Protein AF-A0A4U9U0W8-F1 (afdb_monomer)

Structure (mmCIF, N/CA/C/O backbone):
data_AF-A0A4U9U0W8-F1
#
_entry.id   AF-A0A4U9U0W8-F1
#
loop_
_atom_site.group_PDB
_atom_site.id
_atom_site.type_symbol
_atom_site.label_atom_id
_atom_site.label_alt_id
_atom_site.label_comp_id
_atom_site.label_asym_id
_atom_site.label_entity_id
_atom_site.label_seq_id
_atom_site.pdbx_PDB_ins_code
_atom_site.Cartn_x
_atom_site.Cartn_y
_atom_site.Cartn_z
_atom_site.occupancy
_atom_site.B_iso_or_equiv
_atom_site.auth_seq_id
_atom_site.auth_comp_id
_atom_site.auth_asym_id
_atom_site.auth_atom_id
_atom_site.pdbx_PDB_model_num
ATOM 1 N N . MET A 1 1 ? 10.994 2.357 10.400 1.00 42.94 1 MET A N 1
ATOM 2 C CA . MET A 1 1 ? 11.501 3.733 10.590 1.00 42.94 1 MET A CA 1
ATOM 3 C C . MET A 1 1 ? 11.660 4.340 9.203 1.00 42.94 1 MET A C 1
ATOM 5 O O . MET A 1 1 ? 12.284 3.694 8.374 1.00 42.94 1 MET A O 1
ATOM 9 N N . ILE A 1 2 ? 11.031 5.480 8.908 1.00 48.75 2 ILE A N 1
ATOM 10 C CA . ILE A 1 2 ? 11.143 6.152 7.598 1.00 48.75 2 ILE A CA 1
ATOM 11 C C . ILE A 1 2 ? 12.310 7.145 7.705 1.00 48.75 2 ILE A C 1
ATOM 13 O O . ILE A 1 2 ? 12.319 7.962 8.623 1.00 48.75 2 ILE A O 1
ATOM 17 N N . SER A 1 3 ? 13.324 7.034 6.840 1.00 53.81 3 SER A N 1
ATOM 18 C CA . SER A 1 3 ? 14.528 7.881 6.893 1.00 53.81 3 SER A CA 1
ATOM 19 C C . SER A 1 3 ? 14.343 9.160 6.080 1.00 53.81 3 SER A C 1
ATOM 21 O O . SER A 1 3 ? 13.835 9.121 4.963 1.00 53.81 3 SER A O 1
ATOM 23 N N . ARG A 1 4 ? 14.829 10.290 6.608 1.00 52.22 4 ARG A N 1
ATOM 24 C CA . ARG A 1 4 ? 14.898 11.572 5.885 1.00 52.22 4 ARG A CA 1
ATOM 25 C C . ARG A 1 4 ? 15.785 11.517 4.641 1.00 52.22 4 ARG A C 1
ATOM 27 O O . ARG A 1 4 ? 15.571 12.309 3.738 1.00 52.22 4 ARG A O 1
ATOM 34 N N . ALA A 1 5 ? 16.759 10.609 4.595 1.00 52.31 5 ALA A N 1
ATOM 35 C CA . ALA A 1 5 ? 17.663 10.481 3.452 1.00 52.31 5 ALA A CA 1
ATOM 36 C C . ALA A 1 5 ? 16.998 9.798 2.245 1.00 52.31 5 ALA A C 1
ATOM 38 O O . ALA A 1 5 ? 17.354 10.092 1.111 1.00 52.31 5 ALA A O 1
ATOM 39 N N . THR A 1 6 ? 16.026 8.910 2.481 1.00 51.72 6 THR A N 1
ATOM 40 C CA . THR A 1 6 ? 15.259 8.227 1.424 1.00 51.72 6 THR A CA 1
ATOM 41 C C . THR A 1 6 ? 13.869 8.820 1.204 1.00 51.72 6 THR A C 1
ATOM 43 O O . THR A 1 6 ? 13.324 8.676 0.118 1.00 51.72 6 THR A O 1
ATOM 46 N N . PHE A 1 7 ? 13.308 9.525 2.193 1.00 54.94 7 PHE A N 1
ATOM 47 C CA . PHE A 1 7 ? 11.981 10.148 2.122 1.00 54.94 7 PHE A CA 1
ATOM 48 C C . PHE A 1 7 ? 11.960 11.569 2.730 1.00 54.94 7 PHE A C 1
ATOM 50 O O . PHE A 1 7 ? 11.216 11.828 3.682 1.00 54.94 7 PHE A O 1
ATOM 57 N N . PRO A 1 8 ? 12.767 12.518 2.222 1.00 52.88 8 PRO A N 1
ATOM 58 C CA . PRO A 1 8 ? 12.856 13.877 2.770 1.00 52.88 8 PRO A CA 1
ATOM 59 C C . PRO A 1 8 ? 11.517 14.633 2.715 1.00 52.88 8 PRO A C 1
ATOM 61 O O . PRO A 1 8 ? 11.192 15.373 3.642 1.00 52.88 8 PRO A O 1
ATOM 64 N N . CYS A 1 9 ? 10.687 14.381 1.697 1.00 50.72 9 CYS A N 1
ATOM 65 C CA . CYS A 1 9 ? 9.406 15.068 1.491 1.00 50.72 9 CYS A CA 1
ATOM 66 C C . CYS A 1 9 ? 8.274 14.628 2.429 1.00 50.72 9 CYS A C 1
ATOM 68 O O . CYS A 1 9 ? 7.346 15.400 2.640 1.00 50.72 9 CYS A O 1
ATOM 70 N N . TYR A 1 10 ? 8.381 13.481 3.118 1.00 54.25 10 TYR A N 1
ATOM 71 C CA . TYR A 1 10 ? 7.486 13.192 4.257 1.00 54.25 10 TYR A CA 1
ATOM 72 C C . TYR A 1 10 ? 7.560 14.292 5.334 1.00 54.25 10 TYR A C 1
ATOM 74 O O . TYR A 1 10 ? 6.643 14.438 6.142 1.00 54.25 10 TYR A O 1
ATOM 82 N N . PHE A 1 11 ? 8.653 15.064 5.341 1.00 56.44 11 PHE A N 1
ATOM 83 C CA . PHE A 1 11 ? 8.926 16.138 6.285 1.00 56.44 11 PHE A CA 1
ATOM 84 C C . PHE A 1 11 ? 8.856 17.545 5.664 1.00 56.44 11 PHE A C 1
ATOM 86 O O . PHE A 1 11 ? 9.014 18.513 6.407 1.00 56.44 11 PHE A O 1
ATOM 93 N N . ILE A 1 12 ? 8.620 17.689 4.351 1.00 49.62 12 ILE A N 1
ATOM 94 C CA . ILE A 1 12 ? 8.653 18.980 3.639 1.00 49.62 12 ILE A CA 1
ATOM 95 C C . ILE A 1 12 ? 7.310 19.205 2.930 1.00 49.62 12 ILE A C 1
ATOM 97 O O . ILE A 1 12 ? 6.870 18.384 2.137 1.00 49.62 12 ILE A O 1
ATOM 101 N N . LYS A 1 13 ? 6.643 20.325 3.235 1.00 51.44 13 LYS A N 1
ATOM 102 C CA . LYS A 1 13 ? 5.285 20.662 2.766 1.00 51.44 13 LYS A CA 1
ATOM 103 C C . LYS A 1 13 ? 5.246 21.441 1.436 1.00 51.44 13 LYS A C 1
ATOM 105 O O . LYS A 1 13 ? 4.234 22.073 1.170 1.00 51.44 13 LYS A O 1
ATOM 110 N N . GLU A 1 14 ? 6.297 21.432 0.618 1.00 51.19 14 GLU A N 1
ATOM 111 C CA . GLU A 1 14 ? 6.315 22.160 -0.664 1.00 51.19 14 GLU A CA 1
ATOM 112 C C . GLU A 1 14 ? 5.977 21.218 -1.830 1.00 51.19 14 GLU A C 1
ATOM 114 O O . GLU A 1 14 ? 6.763 20.352 -2.211 1.00 51.19 14 GLU A O 1
ATOM 119 N N . GLN A 1 15 ? 4.743 21.368 -2.325 1.00 57.47 15 GLN A N 1
ATOM 120 C CA . GLN A 1 15 ? 4.055 20.494 -3.278 1.00 57.47 15 GLN A CA 1
ATOM 121 C C . GLN A 1 15 ? 4.441 20.783 -4.736 1.00 57.47 15 GLN A C 1
ATOM 123 O O . GLN A 1 15 ? 4.302 21.913 -5.202 1.00 57.47 15 GLN A O 1
ATOM 128 N N . GLY A 1 16 ? 4.811 19.744 -5.491 1.00 54.62 16 GLY A N 1
ATOM 129 C CA . GLY A 1 16 ? 4.778 19.787 -6.958 1.00 54.62 16 GLY A CA 1
ATOM 130 C C . GLY A 1 16 ? 5.925 19.044 -7.631 1.00 54.62 16 GLY A C 1
ATOM 131 O O . GLY A 1 16 ? 5.775 17.893 -8.015 1.00 54.62 16 GLY A O 1
ATOM 132 N N . VAL A 1 17 ? 7.074 19.706 -7.790 1.00 50.62 17 VAL A N 1
ATOM 133 C CA . VAL A 1 17 ? 8.203 19.193 -8.598 1.00 50.62 17 VAL A CA 1
ATOM 134 C C . VAL A 1 17 ? 9.070 18.189 -7.830 1.00 50.62 17 VAL A C 1
ATOM 136 O O . VAL A 1 17 ? 9.652 17.281 -8.418 1.00 50.62 17 VAL A O 1
ATOM 139 N N . ALA A 1 18 ? 9.138 18.324 -6.504 1.00 53.94 18 ALA A N 1
ATOM 140 C CA . ALA A 1 18 ? 9.866 17.385 -5.660 1.00 53.94 18 ALA A CA 1
ATOM 141 C C . ALA A 1 18 ? 9.227 15.986 -5.702 1.00 53.94 18 ALA A C 1
ATOM 143 O O . ALA A 1 18 ? 9.939 14.993 -5.820 1.00 53.94 18 ALA A O 1
ATOM 144 N N . ASP A 1 19 ? 7.894 15.908 -5.678 1.00 56.75 19 ASP A N 1
ATOM 145 C CA . ASP A 1 19 ? 7.166 14.641 -5.571 1.00 56.75 19 ASP A CA 1
ATOM 146 C C . ASP A 1 19 ? 7.432 13.703 -6.767 1.00 56.75 19 ASP A C 1
ATOM 148 O O . ASP A 1 19 ? 7.628 12.504 -6.564 1.00 56.75 19 ASP A O 1
ATOM 152 N N . ASP A 1 20 ? 7.524 14.234 -7.993 1.00 59.22 20 ASP A N 1
ATOM 153 C CA . ASP A 1 20 ? 7.794 13.455 -9.216 1.00 59.22 20 ASP A CA 1
ATOM 154 C C . ASP A 1 20 ? 9.139 12.727 -9.154 1.00 59.22 20 ASP A C 1
ATOM 156 O O . ASP A 1 20 ? 9.203 11.507 -9.323 1.00 59.22 20 ASP A O 1
ATOM 160 N N . CYS A 1 21 ? 10.201 13.468 -8.838 1.00 62.59 21 CYS A N 1
ATOM 161 C CA . CYS A 1 21 ? 11.568 12.956 -8.818 1.00 62.59 21 CYS A CA 1
ATOM 162 C C . CYS A 1 21 ? 11.754 11.844 -7.767 1.00 62.59 21 CYS A C 1
ATOM 164 O O . CYS A 1 21 ? 12.464 10.866 -8.003 1.00 62.59 21 CYS A O 1
ATOM 166 N N . TYR A 1 22 ? 11.072 11.933 -6.619 1.00 72.88 22 TYR A N 1
ATOM 167 C CA . TYR A 1 22 ? 11.210 10.925 -5.562 1.00 72.88 22 TYR A CA 1
ATOM 168 C C . TYR A 1 22 ? 10.417 9.645 -5.824 1.00 72.88 22 TYR A C 1
ATOM 170 O O . TYR A 1 22 ? 10.923 8.570 -5.499 1.00 72.88 22 TYR A O 1
ATOM 178 N N . THR A 1 23 ? 9.218 9.726 -6.421 1.00 82.12 23 THR A N 1
ATOM 179 C CA . THR A 1 23 ? 8.474 8.509 -6.808 1.00 82.12 23 THR A CA 1
ATOM 180 C C . THR A 1 23 ? 9.307 7.646 -7.751 1.00 82.12 23 THR A C 1
ATOM 182 O O . THR A 1 23 ? 9.429 6.440 -7.549 1.00 82.12 23 THR A O 1
ATOM 185 N N . GLU A 1 24 ? 9.962 8.280 -8.722 1.00 88.12 24 GLU A N 1
ATOM 186 C CA . GLU A 1 24 ? 10.858 7.629 -9.664 1.00 88.12 24 GLU A CA 1
ATOM 187 C C . GLU A 1 24 ? 12.038 6.956 -8.957 1.00 88.12 24 GLU A C 1
ATOM 189 O O . GLU A 1 24 ? 12.293 5.776 -9.195 1.00 88.12 24 GLU A O 1
ATOM 194 N N . ILE A 1 25 ? 12.745 7.674 -8.077 1.00 88.94 25 ILE A N 1
ATOM 195 C CA . ILE A 1 25 ? 13.900 7.126 -7.351 1.00 88.94 25 ILE A CA 1
ATOM 196 C C . ILE A 1 25 ? 13.487 5.917 -6.504 1.00 88.94 25 ILE A C 1
ATOM 198 O O . ILE A 1 25 ? 14.133 4.872 -6.579 1.00 88.94 25 ILE A O 1
ATOM 202 N N . ASP A 1 26 ? 12.408 6.032 -5.730 1.00 88.81 26 ASP A N 1
ATOM 203 C CA . ASP A 1 26 ? 11.901 4.953 -4.878 1.00 88.81 26 ASP A CA 1
ATOM 204 C C . ASP A 1 26 ? 11.541 3.701 -5.698 1.00 88.81 26 ASP A C 1
ATOM 206 O O . ASP A 1 26 ? 11.987 2.590 -5.395 1.00 88.81 26 ASP A O 1
ATOM 210 N N . LEU A 1 27 ? 10.809 3.882 -6.799 1.00 93.06 27 LEU A N 1
ATOM 211 C CA . LEU A 1 27 ? 10.373 2.789 -7.667 1.00 93.06 27 LEU A CA 1
ATOM 212 C C . LEU A 1 27 ? 11.535 2.152 -8.435 1.00 93.06 27 LEU A C 1
ATOM 214 O O . LEU A 1 27 ? 11.568 0.928 -8.580 1.00 93.06 27 LEU A O 1
ATOM 218 N N . LYS A 1 28 ? 12.517 2.948 -8.874 1.00 92.56 28 LYS A N 1
ATOM 219 C CA . LYS A 1 28 ? 13.752 2.446 -9.490 1.00 92.56 28 LYS A CA 1
ATOM 220 C C . LYS A 1 28 ? 14.578 1.644 -8.495 1.00 92.56 28 LYS A C 1
ATOM 222 O O . LYS A 1 28 ? 14.992 0.538 -8.829 1.00 92.56 28 LYS A O 1
ATOM 227 N N . ILE A 1 29 ? 14.761 2.135 -7.266 1.00 93.00 29 ILE A N 1
ATOM 228 C CA . ILE A 1 29 ? 15.479 1.392 -6.221 1.00 93.00 29 ILE A CA 1
ATOM 229 C C . ILE A 1 29 ? 14.781 0.057 -5.950 1.00 93.00 29 ILE A C 1
ATOM 231 O O . ILE A 1 29 ? 15.429 -0.994 -5.924 1.00 93.00 29 ILE A O 1
ATOM 235 N N . PHE A 1 30 ? 13.456 0.084 -5.797 1.00 94.31 30 PHE A N 1
ATOM 236 C CA . PHE A 1 30 ? 12.667 -1.122 -5.591 1.00 94.31 30 PHE A CA 1
ATOM 237 C C . PHE A 1 30 ? 12.838 -2.118 -6.743 1.00 94.31 30 PHE A C 1
ATOM 239 O O . PHE A 1 30 ? 13.201 -3.268 -6.501 1.00 94.31 30 PHE A O 1
ATOM 246 N N . ARG A 1 31 ? 12.635 -1.681 -7.991 1.00 94.81 31 ARG A N 1
ATOM 247 C CA . ARG A 1 31 ? 12.704 -2.556 -9.167 1.00 94.81 31 ARG A CA 1
ATOM 248 C C . ARG A 1 31 ? 14.113 -3.071 -9.455 1.00 94.81 31 ARG A C 1
ATOM 250 O O . ARG A 1 31 ? 14.256 -4.203 -9.907 1.00 94.81 31 ARG A O 1
ATOM 257 N N . GLN A 1 32 ? 15.145 -2.267 -9.208 1.00 94.12 32 GLN A N 1
ATOM 258 C CA . GLN A 1 32 ? 16.515 -2.629 -9.565 1.00 94.12 32 GLN A CA 1
ATOM 259 C C . GLN A 1 32 ? 17.223 -3.467 -8.505 1.00 94.12 32 GLN A C 1
ATOM 261 O O . GLN A 1 32 ? 18.013 -4.338 -8.861 1.00 94.12 32 GLN A O 1
ATOM 266 N N . TYR A 1 33 ? 16.937 -3.228 -7.223 1.00 93.69 33 TYR A N 1
ATOM 267 C CA . TYR A 1 33 ? 17.705 -3.832 -6.133 1.00 93.69 33 TYR A CA 1
ATOM 268 C C . TYR A 1 33 ? 16.863 -4.720 -5.220 1.00 93.69 33 TYR A C 1
ATOM 270 O O . TYR A 1 33 ? 17.295 -5.819 -4.883 1.00 93.69 33 TYR A O 1
ATOM 278 N N . LEU A 1 34 ? 15.661 -4.285 -4.825 1.00 94.38 34 LEU A N 1
ATOM 279 C CA . LEU A 1 34 ? 14.850 -5.039 -3.861 1.00 94.38 34 LEU A CA 1
ATOM 280 C C . LEU A 1 34 ? 14.120 -6.210 -4.517 1.00 94.38 34 LEU A C 1
ATOM 282 O O . LEU A 1 34 ? 14.172 -7.330 -4.015 1.00 94.38 34 LEU A O 1
ATOM 286 N N . ALA A 1 35 ? 13.454 -5.964 -5.642 1.00 95.88 35 ALA A N 1
ATOM 287 C CA . ALA A 1 35 ? 12.643 -6.975 -6.297 1.00 95.88 35 ALA A CA 1
ATOM 288 C C . ALA A 1 35 ? 13.456 -8.179 -6.799 1.00 95.88 35 ALA A C 1
ATOM 290 O O . ALA A 1 35 ? 13.051 -9.300 -6.494 1.00 95.88 35 ALA A O 1
ATOM 291 N N . PRO A 1 36 ? 14.624 -8.014 -7.454 1.00 95.00 36 PRO A N 1
ATOM 292 C CA . PRO A 1 36 ? 15.423 -9.159 -7.886 1.00 95.00 36 PRO A CA 1
ATOM 293 C C . PRO A 1 36 ? 15.982 -9.959 -6.708 1.00 95.00 36 PRO A C 1
ATOM 295 O O . PRO A 1 36 ? 15.969 -11.186 -6.740 1.00 95.00 36 PRO A O 1
ATOM 298 N N . ALA A 1 37 ? 16.420 -9.276 -5.644 1.00 96.19 37 ALA A N 1
ATOM 299 C CA . ALA A 1 37 ? 16.957 -9.927 -4.449 1.00 96.19 37 ALA A CA 1
ATOM 300 C C . ALA A 1 37 ? 15.906 -10.768 -3.705 1.00 96.19 37 ALA A C 1
ATOM 302 O O . ALA A 1 37 ? 16.254 -11.751 -3.054 1.00 96.19 37 ALA A O 1
ATOM 303 N N . LEU A 1 38 ? 14.630 -10.387 -3.804 1.00 96.50 38 LEU A N 1
ATOM 304 C CA . LEU A 1 38 ? 13.506 -11.057 -3.146 1.00 96.50 38 LEU A CA 1
ATOM 305 C C . LEU A 1 38 ? 12.673 -11.932 -4.098 1.00 96.50 38 LEU A C 1
ATOM 307 O O . LEU A 1 38 ? 11.685 -12.521 -3.664 1.00 96.50 38 LEU A O 1
ATOM 311 N N . GLY A 1 39 ? 13.035 -12.009 -5.383 1.00 96.06 39 GLY A N 1
ATOM 312 C CA . GLY A 1 39 ? 12.262 -12.732 -6.397 1.00 96.06 39 GLY A CA 1
ATOM 313 C C . GLY A 1 39 ? 10.850 -12.171 -6.620 1.00 96.06 39 GLY A C 1
ATOM 314 O O . GLY A 1 39 ? 9.935 -12.920 -6.955 1.00 96.06 39 GLY A O 1
ATOM 315 N N . ILE A 1 40 ? 10.647 -10.868 -6.404 1.00 96.94 40 ILE A N 1
ATOM 316 C CA . ILE A 1 40 ? 9.339 -10.220 -6.554 1.00 96.94 40 ILE A CA 1
ATOM 317 C C . ILE A 1 40 ? 9.047 -10.001 -8.038 1.00 96.94 40 ILE A C 1
ATOM 319 O O . ILE A 1 40 ? 9.785 -9.299 -8.725 1.00 96.94 40 ILE A O 1
ATOM 323 N N . THR A 1 41 ? 7.928 -10.551 -8.500 1.00 97.12 41 THR A N 1
ATOM 324 C CA . THR A 1 41 ? 7.442 -10.412 -9.883 1.00 97.12 41 THR A CA 1
ATOM 325 C C . THR A 1 41 ? 6.156 -9.600 -9.987 1.00 97.12 41 THR A C 1
ATOM 327 O O . THR A 1 41 ? 5.860 -9.064 -11.046 1.00 97.12 41 THR A O 1
ATOM 330 N N . HIS A 1 42 ? 5.406 -9.483 -8.890 1.00 97.19 42 HIS A N 1
ATOM 331 C CA . HIS A 1 42 ? 4.126 -8.784 -8.839 1.00 97.19 42 HIS A CA 1
ATOM 332 C C . HIS A 1 42 ? 4.091 -7.831 -7.653 1.00 97.19 42 HIS A C 1
ATOM 334 O O . HIS A 1 42 ? 4.601 -8.139 -6.570 1.00 97.19 42 HIS A O 1
ATOM 340 N N . ARG A 1 43 ? 3.418 -6.698 -7.828 1.00 96.56 43 ARG A N 1
ATOM 341 C CA . ARG A 1 43 ? 3.085 -5.784 -6.738 1.00 96.56 43 ARG A CA 1
ATOM 342 C C . ARG A 1 43 ? 1.586 -5.536 -6.740 1.00 96.56 43 ARG A C 1
ATOM 344 O O . ARG A 1 43 ? 1.011 -5.207 -7.767 1.00 96.56 43 ARG A O 1
ATOM 351 N N . PHE A 1 44 ? 0.962 -5.681 -5.576 1.00 95.38 44 PHE A N 1
ATOM 352 C CA . PHE A 1 44 ? -0.468 -5.448 -5.400 1.00 95.38 44 PHE A CA 1
ATOM 353 C C . PHE A 1 44 ? -0.689 -4.106 -4.710 1.00 95.38 44 PHE A C 1
ATOM 355 O O . PHE A 1 44 ? -0.057 -3.818 -3.689 1.00 95.38 44 PHE A O 1
ATOM 362 N N . VAL A 1 45 ? -1.593 -3.294 -5.248 1.00 93.69 45 VAL A N 1
ATOM 363 C CA . VAL A 1 45 ? -2.006 -2.018 -4.651 1.00 93.69 45 VAL A CA 1
ATOM 364 C C . VAL A 1 45 ? -3.521 -1.904 -4.654 1.00 93.69 45 VAL A C 1
ATOM 366 O O . VAL A 1 45 ? -4.187 -2.417 -5.545 1.00 93.69 45 VAL A O 1
ATOM 369 N N . GLY A 1 46 ? -4.081 -1.231 -3.652 1.00 91.12 46 GLY A N 1
ATOM 370 C CA . GLY A 1 46 ? -5.483 -0.827 -3.692 1.00 91.12 46 GLY A CA 1
ATOM 371 C C . GLY A 1 46 ? -5.652 0.447 -4.518 1.00 91.12 46 GLY A C 1
ATOM 372 O O . GLY A 1 46 ? -4.749 1.293 -4.528 1.00 91.12 46 GLY A O 1
ATOM 373 N N . ASN A 1 47 ? -6.814 0.624 -5.146 1.00 89.19 47 ASN A N 1
ATOM 374 C CA . ASN A 1 47 ? -7.168 1.925 -5.707 1.00 89.19 47 ASN A CA 1
ATOM 375 C C . ASN A 1 47 ? -7.276 2.988 -4.590 1.00 89.19 47 ASN A C 1
ATOM 377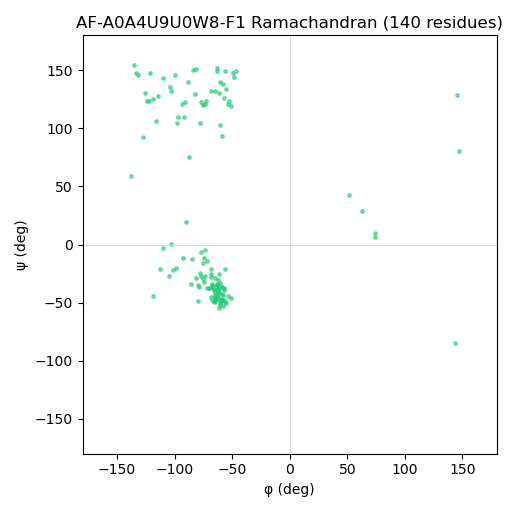 O O . ASN A 1 47 ? -7.593 2.709 -3.425 1.00 89.19 47 ASN A O 1
ATOM 381 N N . GLU A 1 48 ? -6.960 4.236 -4.928 1.00 87.19 48 GLU A N 1
ATOM 382 C CA . GLU A 1 48 ? -6.903 5.329 -3.956 1.00 87.19 48 GLU A CA 1
ATOM 383 C C . GLU A 1 48 ? -7.756 6.516 -4.413 1.00 87.19 48 GLU A C 1
ATOM 385 O O . GLU A 1 48 ? -7.274 7.377 -5.149 1.00 87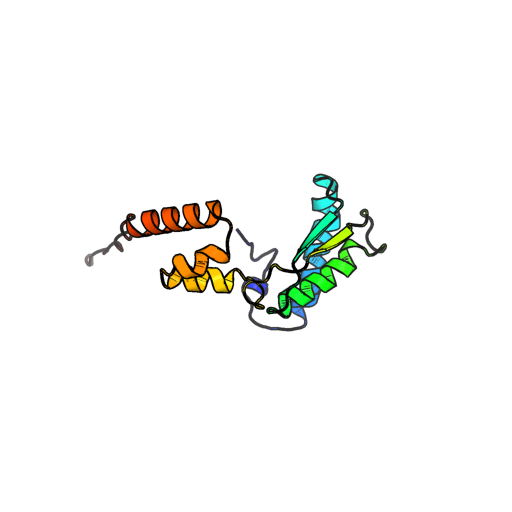.19 48 GLU A O 1
ATOM 390 N N . PRO A 1 49 ? -9.033 6.566 -3.992 1.00 84.25 49 PRO A N 1
ATOM 391 C CA . PRO A 1 49 ? -9.953 7.619 -4.405 1.00 84.25 49 PRO A CA 1
ATOM 392 C C . PRO A 1 49 ? -9.860 8.894 -3.551 1.00 84.25 49 PRO A C 1
ATOM 394 O O . PRO A 1 49 ? -10.431 9.913 -3.929 1.00 84.25 49 PRO A O 1
ATOM 397 N N . PHE A 1 50 ? -9.181 8.868 -2.398 1.00 83.31 50 PHE A N 1
ATOM 398 C CA . PHE A 1 50 ? -9.217 9.972 -1.431 1.00 83.31 50 PHE A CA 1
ATOM 399 C C . PHE A 1 50 ? -7.946 10.823 -1.420 1.00 83.31 50 PHE A C 1
ATOM 401 O O . PHE A 1 50 ? -7.992 11.994 -1.046 1.00 83.31 50 PHE A O 1
ATOM 408 N N . CYS A 1 51 ? -6.802 10.244 -1.788 1.00 83.06 51 CYS A N 1
ATOM 409 C CA . CYS A 1 51 ? -5.501 10.902 -1.705 1.00 83.06 51 CYS A CA 1
ATOM 410 C C . CYS A 1 51 ? -4.875 11.082 -3.092 1.00 83.06 51 CYS A C 1
ATOM 412 O O . CYS A 1 51 ? -4.340 10.134 -3.664 1.00 83.06 51 CYS A O 1
ATOM 414 N N . ALA A 1 52 ? -4.867 12.317 -3.605 1.00 83.38 52 ALA A N 1
ATOM 415 C CA . ALA A 1 52 ? -4.294 12.633 -4.916 1.00 83.38 52 ALA A CA 1
ATOM 416 C C . ALA A 1 52 ? -2.801 12.267 -5.031 1.00 83.38 52 ALA A C 1
ATOM 418 O O . ALA A 1 52 ? -2.370 11.780 -6.075 1.00 83.38 52 ALA A O 1
ATOM 419 N N . VAL A 1 53 ? -2.031 12.445 -3.950 1.00 83.62 53 VAL A N 1
ATOM 420 C CA . VAL A 1 53 ? -0.598 12.101 -3.894 1.00 83.62 53 VAL A CA 1
ATOM 421 C C . VAL A 1 53 ? -0.397 10.594 -4.038 1.00 83.62 53 VAL A C 1
ATOM 423 O O . VAL A 1 53 ? 0.395 10.139 -4.856 1.00 83.62 53 VAL A O 1
ATOM 426 N N . THR A 1 54 ? -1.157 9.797 -3.291 1.00 84.38 54 THR A N 1
ATOM 427 C CA . THR A 1 54 ? -1.064 8.334 -3.359 1.00 84.38 54 THR A CA 1
ATOM 428 C C . THR A 1 54 ? -1.622 7.796 -4.681 1.00 84.38 54 THR A C 1
ATOM 430 O O . THR A 1 54 ? -1.025 6.902 -5.271 1.00 84.38 54 THR A O 1
ATOM 433 N N . ALA A 1 55 ? -2.700 8.382 -5.209 1.00 87.88 55 ALA A N 1
ATOM 434 C CA . ALA A 1 55 ? -3.215 8.044 -6.535 1.00 87.88 55 ALA A CA 1
ATOM 435 C C . ALA A 1 55 ? -2.185 8.332 -7.638 1.00 87.88 55 ALA A C 1
ATOM 437 O O . ALA A 1 55 ? -2.062 7.568 -8.594 1.00 87.88 55 ALA A O 1
ATOM 438 N N . LYS A 1 56 ? -1.427 9.426 -7.505 1.00 88.06 56 LYS A N 1
ATOM 439 C CA . LYS A 1 56 ? -0.308 9.730 -8.395 1.00 88.06 56 LYS A CA 1
ATOM 440 C C . LYS A 1 56 ? 0.801 8.691 -8.270 1.00 88.06 56 LYS A C 1
ATOM 442 O O . LYS A 1 56 ? 1.194 8.131 -9.285 1.00 88.06 56 LYS A O 1
ATOM 447 N N . TYR A 1 57 ? 1.211 8.362 -7.049 1.00 89.38 57 TYR A N 1
ATOM 448 C CA . TYR A 1 57 ? 2.214 7.329 -6.806 1.00 89.38 57 TYR A CA 1
ATOM 449 C C . TYR A 1 57 ? 1.813 5.968 -7.411 1.00 89.38 57 TYR A C 1
ATOM 451 O O . TYR A 1 57 ? 2.657 5.303 -7.999 1.00 89.38 57 TYR A O 1
ATOM 459 N N . ASN A 1 58 ? 0.530 5.574 -7.379 1.00 91.94 58 ASN A N 1
ATOM 460 C CA . ASN A 1 58 ? 0.047 4.371 -8.079 1.00 91.94 58 ASN A CA 1
ATOM 461 C C . ASN A 1 58 ? 0.233 4.456 -9.609 1.00 91.94 58 ASN A C 1
ATOM 463 O O . ASN A 1 58 ? 0.579 3.459 -10.243 1.00 91.94 58 ASN A O 1
ATOM 467 N N . ARG A 1 59 ? 0.020 5.632 -10.216 1.00 92.50 59 ARG A N 1
ATOM 468 C CA . ARG A 1 59 ? 0.260 5.839 -11.657 1.00 92.50 59 ARG A CA 1
ATOM 469 C C . ARG A 1 59 ? 1.746 5.772 -11.994 1.00 92.50 59 ARG A C 1
ATOM 471 O O . ARG A 1 59 ? 2.113 5.085 -12.943 1.00 92.50 59 ARG A O 1
ATOM 478 N N . ASP A 1 60 ? 2.585 6.429 -11.198 1.00 92.62 60 ASP A N 1
ATOM 479 C CA . ASP A 1 60 ? 4.039 6.399 -11.377 1.00 92.62 60 ASP A CA 1
ATOM 480 C C . ASP A 1 60 ? 4.574 4.973 -11.189 1.00 92.62 60 ASP A C 1
ATOM 482 O O . ASP A 1 60 ? 5.426 4.522 -11.951 1.00 92.62 60 ASP A O 1
ATOM 486 N N . MET A 1 61 ? 4.017 4.226 -10.228 1.00 93.94 61 MET A N 1
ATOM 487 C CA . MET A 1 61 ? 4.326 2.817 -9.993 1.00 93.94 61 MET A CA 1
ATOM 488 C C . MET A 1 61 ? 4.044 1.972 -11.226 1.00 93.94 61 MET A C 1
ATOM 490 O O . MET A 1 61 ? 4.916 1.213 -11.634 1.00 93.94 61 MET A O 1
ATOM 494 N N . ARG A 1 62 ? 2.877 2.139 -11.855 1.00 94.81 62 ARG A N 1
ATOM 495 C CA . ARG A 1 62 ? 2.549 1.419 -13.089 1.00 94.81 62 ARG A CA 1
ATOM 496 C C . ARG A 1 62 ? 3.608 1.653 -14.158 1.00 94.81 62 ARG A C 1
ATOM 498 O O . ARG A 1 62 ? 4.173 0.710 -1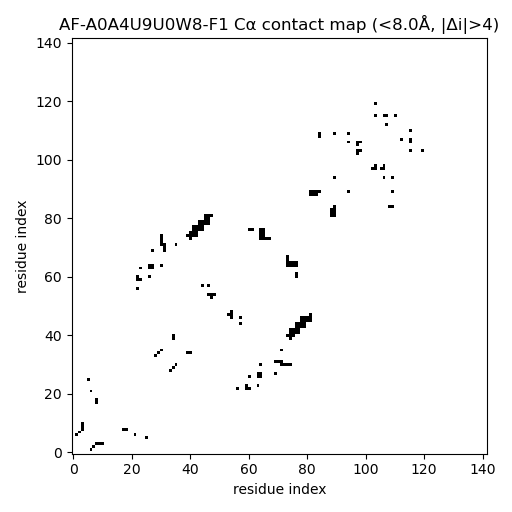4.696 1.00 94.81 62 ARG A O 1
ATOM 505 N N . TYR A 1 63 ? 3.938 2.919 -14.399 1.00 94.69 63 TYR A N 1
ATOM 506 C CA . TYR A 1 63 ? 4.930 3.284 -15.402 1.00 94.69 63 TYR A CA 1
ATOM 507 C C . TYR A 1 63 ? 6.322 2.713 -15.087 1.00 94.69 63 TYR A C 1
ATOM 509 O O . TYR A 1 63 ? 6.906 2.013 -15.914 1.00 94.69 63 TYR A O 1
ATOM 517 N N . TRP A 1 64 ? 6.865 2.978 -13.896 1.00 95.06 64 TRP A N 1
ATOM 518 C CA . TRP A 1 64 ? 8.247 2.616 -13.568 1.00 95.06 64 TRP A CA 1
ATOM 519 C C . TRP A 1 64 ? 8.455 1.123 -13.324 1.00 95.06 64 TRP A C 1
ATOM 521 O O . TRP A 1 64 ? 9.560 0.625 -13.553 1.00 95.06 64 TRP A O 1
ATOM 531 N N . LEU A 1 65 ? 7.429 0.395 -12.882 1.00 95.69 65 LEU A N 1
ATOM 532 C CA . LEU A 1 65 ? 7.536 -1.045 -12.666 1.00 95.69 65 LEU A CA 1
ATOM 533 C C . LEU A 1 65 ? 7.424 -1.848 -13.965 1.00 95.69 65 LEU A C 1
ATOM 535 O O . LEU A 1 65 ? 8.145 -2.832 -14.118 1.00 95.69 65 LEU A O 1
ATOM 539 N N . GLU A 1 66 ? 6.614 -1.393 -14.920 1.00 95.19 66 GLU A N 1
ATOM 540 C CA . GLU A 1 66 ? 6.332 -2.142 -16.152 1.00 95.19 66 GLU A CA 1
ATOM 541 C C . GLU A 1 66 ? 7.178 -1.673 -17.349 1.00 95.19 66 GLU A C 1
ATOM 543 O O . GLU A 1 66 ? 7.360 -2.420 -18.309 1.00 95.19 66 GLU A O 1
ATOM 548 N N . THR A 1 67 ? 7.743 -0.457 -17.311 1.00 93.81 67 THR A N 1
ATOM 549 C CA . THR A 1 67 ? 8.501 0.101 -18.447 1.00 93.81 67 THR A CA 1
ATOM 550 C C . THR A 1 67 ? 9.685 -0.784 -18.868 1.00 93.81 67 THR A C 1
ATOM 552 O O . THR A 1 67 ? 10.459 -1.226 -18.018 1.00 93.81 67 THR A O 1
ATOM 555 N N . PRO A 1 68 ? 9.942 -0.992 -20.168 1.00 92.69 68 PRO A N 1
ATOM 556 C CA . PRO A 1 68 ? 11.120 -1.731 -20.627 1.00 92.69 68 PRO A CA 1
ATOM 557 C C . PRO A 1 68 ? 12.434 -0.940 -20.477 1.00 92.69 68 PRO A C 1
ATOM 559 O O . PRO A 1 68 ? 13.502 -1.472 -20.757 1.00 92.69 68 PRO A O 1
ATOM 562 N N . ALA A 1 69 ? 12.381 0.329 -20.052 1.00 89.81 69 ALA A N 1
ATOM 563 C CA . ALA A 1 69 ? 13.546 1.216 -20.000 1.00 89.81 69 ALA A CA 1
ATOM 564 C C . ALA A 1 69 ? 14.561 0.891 -18.886 1.00 89.81 69 ALA A C 1
ATOM 566 O O . ALA A 1 69 ? 15.669 1.427 -18.900 1.00 89.81 69 ALA A O 1
ATOM 567 N N . LEU A 1 70 ? 14.197 0.060 -17.903 1.00 89.81 70 LEU A N 1
ATOM 568 C CA . LEU A 1 70 ? 15.093 -0.331 -16.812 1.00 89.81 70 LEU A CA 1
ATOM 569 C C . LEU A 1 70 ? 15.713 -1.710 -17.076 1.00 89.81 70 LEU A C 1
ATOM 571 O O . LEU A 1 70 ? 15.035 -2.582 -17.614 1.00 89.81 70 LEU A O 1
ATOM 575 N N . PRO A 1 71 ? 16.974 -1.936 -16.659 1.00 88.88 71 PRO A N 1
ATOM 576 C CA . PRO A 1 71 ? 17.693 -3.183 -16.936 1.00 88.88 71 PRO A CA 1
ATOM 577 C C . PRO A 1 71 ? 17.122 -4.398 -16.193 1.00 88.88 71 PRO A C 1
ATOM 579 O O . PRO A 1 71 ? 17.364 -5.535 -16.589 1.00 88.88 71 PRO A O 1
ATOM 582 N N . SER A 1 72 ? 16.386 -4.173 -15.104 1.00 93.00 72 SER A N 1
ATOM 583 C CA . SER A 1 72 ? 15.774 -5.241 -14.314 1.00 93.00 72 SER A CA 1
ATOM 584 C C . SER A 1 72 ? 14.430 -5.671 -14.909 1.00 93.00 72 SER A C 1
ATOM 586 O O . SER A 1 72 ? 13.729 -4.827 -15.487 1.00 93.00 72 SER A O 1
ATOM 588 N N . PRO A 1 73 ? 14.032 -6.949 -14.742 1.00 94.00 73 PRO A N 1
ATOM 589 C CA . PRO A 1 73 ? 12.755 -7.447 -15.243 1.00 94.00 73 PRO A CA 1
ATOM 590 C C . PRO A 1 73 ? 11.570 -6.549 -14.847 1.00 94.00 73 PRO A C 1
ATOM 592 O O . PRO A 1 73 ? 11.614 -5.902 -13.791 1.00 94.00 73 PRO A O 1
ATOM 595 N N . PRO A 1 74 ? 10.535 -6.451 -15.698 1.00 96.06 74 PRO A N 1
ATOM 596 C CA . PRO A 1 74 ? 9.310 -5.750 -15.341 1.00 96.06 74 PRO A CA 1
ATOM 597 C C . PRO A 1 74 ? 8.623 -6.438 -14.156 1.00 96.06 74 PRO A C 1
ATOM 599 O O . PRO A 1 74 ? 8.788 -7.639 -13.936 1.00 96.06 74 PRO A O 1
ATOM 602 N N . ILE A 1 75 ? 7.877 -5.650 -13.385 1.00 97.19 75 ILE A N 1
ATOM 603 C CA . ILE A 1 75 ? 7.060 -6.117 -12.265 1.00 97.19 75 ILE A CA 1
ATOM 604 C C . ILE A 1 75 ? 5.616 -5.765 -12.577 1.00 97.19 75 ILE A C 1
ATOM 606 O O . ILE A 1 75 ? 5.306 -4.592 -12.786 1.00 97.19 75 ILE A O 1
ATOM 610 N N . ASP A 1 76 ? 4.746 -6.766 -12.546 1.00 97.00 76 ASP A N 1
ATOM 611 C CA . ASP A 1 76 ? 3.336 -6.591 -12.868 1.00 97.00 76 ASP A CA 1
ATOM 612 C C . ASP A 1 76 ? 2.623 -5.867 -11.721 1.00 97.00 76 ASP A C 1
ATOM 614 O O . ASP A 1 76 ? 2.618 -6.336 -10.571 1.00 97.00 76 ASP A O 1
ATOM 618 N N . LEU A 1 77 ? 2.021 -4.710 -12.014 1.00 96.44 77 LEU A N 1
ATOM 619 C CA . LEU A 1 77 ? 1.241 -3.970 -11.032 1.00 96.44 77 LEU A CA 1
ATOM 620 C C . LEU A 1 77 ? -0.230 -4.383 -11.091 1.00 96.44 77 LEU A C 1
ATOM 622 O O . LEU A 1 77 ? -0.984 -3.999 -11.987 1.00 96.44 77 LEU A O 1
ATOM 626 N N . VAL A 1 78 ? -0.676 -5.082 -10.053 1.00 95.75 78 VAL A N 1
ATOM 627 C CA . VAL A 1 78 ? -2.072 -5.484 -9.896 1.00 95.75 78 VAL A CA 1
ATOM 628 C C . VAL A 1 78 ? -2.790 -4.485 -8.996 1.00 95.75 78 VAL A C 1
ATOM 630 O O . VAL A 1 78 ? -2.557 -4.424 -7.786 1.00 95.75 78 VAL A O 1
ATOM 633 N N . GLU A 1 79 ? -3.684 -3.695 -9.586 1.00 94.00 79 GLU A N 1
ATOM 634 C CA . GLU A 1 79 ? -4.531 -2.761 -8.846 1.00 94.00 79 GLU A CA 1
ATOM 635 C C . GLU A 1 79 ? -5.874 -3.410 -8.503 1.00 94.00 79 GLU A C 1
ATOM 637 O O . GLU A 1 79 ? -6.609 -3.859 -9.380 1.00 94.00 79 GLU A O 1
ATOM 642 N N . ILE A 1 80 ? -6.171 -3.479 -7.208 1.00 94.81 80 ILE A N 1
ATOM 643 C CA . ILE A 1 80 ? -7.364 -4.106 -6.644 1.00 94.81 80 ILE A CA 1
ATOM 644 C C . ILE A 1 80 ? -8.337 -3.008 -6.220 1.00 94.81 80 ILE A C 1
ATOM 646 O O . ILE A 1 80 ? -7.951 -2.028 -5.574 1.00 94.81 80 ILE A O 1
ATOM 650 N N . GLU A 1 81 ? -9.616 -3.177 -6.549 1.00 92.44 81 GLU A N 1
ATOM 651 C CA . GLU A 1 81 ? -10.648 -2.271 -6.060 1.00 92.44 81 GLU A CA 1
ATOM 652 C C . GLU A 1 81 ? -10.717 -2.321 -4.530 1.00 92.44 81 GLU A C 1
ATOM 654 O O . GLU A 1 81 ? -10.763 -3.380 -3.89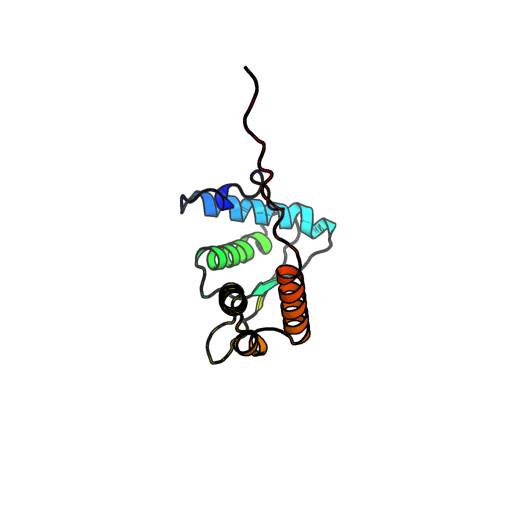9 1.00 92.44 81 GLU A O 1
ATOM 659 N N . ARG A 1 82 ? -10.708 -1.145 -3.911 1.00 91.44 82 ARG A N 1
ATOM 660 C CA . ARG A 1 82 ? -10.779 -1.015 -2.468 1.00 91.44 82 ARG A CA 1
ATOM 661 C C . ARG A 1 82 ? -12.143 -1.440 -1.969 1.00 91.44 82 ARG A C 1
ATOM 663 O O . ARG A 1 82 ? -13.174 -0.976 -2.449 1.00 91.44 82 ARG A O 1
ATOM 670 N N . LEU A 1 83 ? -12.122 -2.273 -0.935 1.00 92.06 83 LEU A N 1
ATOM 671 C CA . LEU A 1 83 ? -13.328 -2.722 -0.267 1.00 92.06 83 LEU A CA 1
ATOM 672 C C . LEU A 1 83 ? -14.155 -1.522 0.207 1.00 92.06 83 LEU A C 1
ATOM 674 O O . LEU A 1 83 ? -13.629 -0.575 0.803 1.00 92.06 83 LEU A O 1
ATOM 678 N N . GLN A 1 84 ? -15.454 -1.586 -0.054 1.00 93.56 84 GLN A N 1
ATOM 679 C CA . GLN A 1 84 ? -16.408 -0.559 0.329 1.00 93.56 84 GLN A CA 1
ATOM 680 C C . GLN A 1 84 ? -17.320 -1.082 1.434 1.00 93.56 84 GLN A C 1
ATOM 682 O O . GLN A 1 84 ? -17.726 -2.242 1.428 1.00 93.56 84 GLN A O 1
ATOM 687 N N . TYR A 1 85 ? -17.676 -0.202 2.361 1.00 94.12 85 TYR A N 1
ATOM 688 C CA . TYR A 1 85 ? -18.715 -0.445 3.349 1.00 94.12 85 TYR A CA 1
ATOM 689 C C . TYR A 1 85 ? -19.770 0.648 3.212 1.00 94.12 85 TYR A C 1
ATOM 691 O O . TYR A 1 85 ? -19.443 1.833 3.249 1.00 94.12 85 TYR A O 1
ATOM 699 N N . GLN A 1 86 ? -21.028 0.250 2.996 1.00 92.94 86 GLN A N 1
ATOM 700 C CA . GLN A 1 86 ? -22.152 1.174 2.777 1.00 92.94 86 GLN A CA 1
ATOM 701 C C . GLN A 1 86 ? -21.876 2.226 1.678 1.00 92.94 86 GLN A C 1
ATOM 703 O O . GLN A 1 86 ? -22.158 3.409 1.841 1.00 92.94 86 GLN A O 1
ATOM 708 N N . GLY A 1 87 ? -21.272 1.803 0.560 1.00 90.94 87 GLY A N 1
ATOM 709 C CA . GLY A 1 87 ? -20.953 2.681 -0.577 1.00 90.94 87 GLY A CA 1
ATOM 710 C C . GLY A 1 87 ? -19.779 3.642 -0.348 1.00 90.94 87 GLY A C 1
ATOM 711 O O . GLY A 1 87 ? -19.514 4.494 -1.190 1.00 90.94 87 GLY A O 1
ATOM 712 N N . THR A 1 88 ? -19.068 3.523 0.776 1.00 91.31 88 THR A N 1
ATOM 713 C CA . THR A 1 88 ? -17.872 4.318 1.075 1.00 91.31 88 THR A CA 1
ATOM 714 C C . THR A 1 88 ? -16.646 3.415 1.130 1.00 91.31 88 THR A C 1
ATOM 716 O O . THR A 1 88 ? -16.630 2.420 1.856 1.00 91.31 88 THR A O 1
ATOM 719 N N . ALA A 1 89 ? -15.592 3.755 0.387 1.00 93.06 89 ALA A N 1
ATOM 720 C CA . ALA A 1 89 ? -14.354 2.982 0.409 1.00 93.06 89 ALA A CA 1
ATOM 721 C C . ALA A 1 89 ? -13.677 3.037 1.793 1.00 93.06 89 ALA A C 1
ATOM 723 O O . ALA A 1 89 ? -13.496 4.101 2.393 1.00 93.06 89 ALA A O 1
ATOM 724 N N . ILE A 1 90 ? -13.285 1.870 2.306 1.00 93.44 90 ILE A N 1
ATOM 725 C CA . ILE A 1 90 ? -12.723 1.727 3.650 1.00 93.44 90 ILE A CA 1
ATOM 726 C C . ILE A 1 90 ? -11.306 2.307 3.679 1.00 93.44 90 ILE A C 1
ATOM 728 O O . ILE A 1 90 ? -10.424 1.867 2.942 1.00 93.44 90 ILE A O 1
ATOM 732 N N . SER A 1 91 ? -11.041 3.274 4.564 1.00 91.75 91 SER A N 1
ATOM 733 C CA . SER A 1 91 ? -9.714 3.888 4.716 1.00 91.75 91 SER A CA 1
ATOM 734 C C . SER A 1 91 ? -9.154 3.748 6.131 1.00 91.75 91 SER A C 1
ATOM 736 O O . SER A 1 91 ? -9.876 3.812 7.124 1.00 91.75 91 SER A O 1
ATOM 738 N N . ALA A 1 92 ? -7.827 3.632 6.241 1.00 90.25 92 ALA A N 1
ATOM 739 C CA . ALA A 1 92 ? -7.156 3.557 7.539 1.00 90.25 92 ALA A CA 1
ATOM 740 C C . ALA A 1 92 ? -7.362 4.834 8.376 1.00 90.25 92 ALA A C 1
ATOM 742 O O . ALA A 1 92 ? -7.416 4.777 9.602 1.00 90.25 92 ALA A O 1
ATOM 743 N N . SER A 1 93 ? -7.502 5.992 7.722 1.00 91.19 93 SER A N 1
ATOM 744 C CA . SER A 1 93 ? -7.820 7.256 8.393 1.00 91.19 93 SER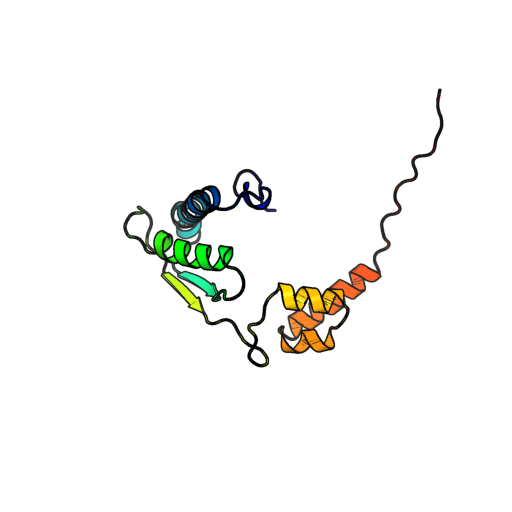 A CA 1
ATOM 745 C C . SER A 1 93 ? -9.212 7.237 9.020 1.00 91.19 93 SER A C 1
ATOM 747 O O . SER A 1 93 ? -9.373 7.749 10.124 1.00 91.19 93 SER A O 1
ATOM 749 N N . TRP A 1 94 ? -10.199 6.625 8.360 1.00 94.12 94 TRP A N 1
ATOM 750 C CA . TRP A 1 94 ? -11.539 6.459 8.921 1.00 94.12 94 TRP A CA 1
ATOM 751 C C . TRP A 1 94 ? -11.524 5.543 10.146 1.00 94.12 94 TRP A C 1
ATOM 753 O O . TRP A 1 94 ? -11.978 5.954 11.212 1.00 94.12 94 TRP A O 1
ATOM 763 N N . VAL A 1 95 ? -10.892 4.369 10.037 1.00 95.00 95 VAL A N 1
ATOM 764 C CA . VAL A 1 95 ? -10.759 3.434 11.165 1.00 95.00 95 VAL A CA 1
ATOM 765 C C . VAL A 1 95 ? -10.063 4.106 12.352 1.00 95.00 95 VAL A C 1
ATOM 767 O O . VAL A 1 95 ? -10.584 4.081 13.462 1.00 95.00 95 VAL A O 1
ATOM 770 N N . ARG A 1 96 ? -8.932 4.798 12.140 1.00 94.25 96 ARG A N 1
ATOM 771 C CA . ARG A 1 96 ? -8.228 5.511 13.223 1.00 94.25 96 ARG A CA 1
ATOM 772 C C . ARG A 1 96 ? -9.084 6.580 13.906 1.00 94.25 96 ARG A C 1
ATOM 774 O O . ARG A 1 96 ? -8.956 6.735 15.116 1.00 94.25 96 ARG A O 1
ATOM 781 N N . LYS A 1 97 ? -9.938 7.302 13.168 1.00 95.50 97 LYS A N 1
ATOM 782 C CA . LYS A 1 97 ? -10.868 8.283 13.759 1.00 95.50 97 LYS A CA 1
ATOM 783 C C . LYS A 1 97 ? -11.866 7.608 14.705 1.00 95.50 97 LYS A C 1
ATOM 785 O O . LYS A 1 97 ? -12.066 8.109 15.805 1.00 95.50 97 LYS A O 1
ATOM 790 N N . LEU A 1 98 ? -12.431 6.465 14.311 1.00 95.56 98 LEU A N 1
ATOM 791 C CA . LEU A 1 98 ? -13.352 5.692 15.156 1.00 95.56 98 LEU A CA 1
ATOM 792 C C . LEU A 1 98 ? -12.655 5.152 16.410 1.00 95.56 98 LEU A C 1
ATOM 794 O O . LEU A 1 98 ? -13.164 5.309 17.516 1.00 95.56 98 LEU A O 1
ATOM 798 N N . LEU A 1 99 ? -11.447 4.602 16.256 1.00 92.81 99 LEU A N 1
ATOM 799 C CA . LEU A 1 99 ? -10.648 4.119 17.388 1.00 92.81 99 LEU A CA 1
ATOM 800 C C . LEU A 1 99 ? -10.296 5.246 18.368 1.00 92.81 99 LEU A C 1
ATOM 802 O O . LEU A 1 99 ? -10.402 5.065 19.579 1.00 92.81 99 LEU A O 1
ATOM 806 N N . ALA A 1 100 ? -9.924 6.426 17.858 1.00 91.44 100 ALA A N 1
ATOM 807 C CA . ALA A 1 100 ? -9.648 7.599 18.686 1.00 91.44 100 ALA A CA 1
ATOM 808 C C . ALA A 1 100 ? -10.891 8.076 19.460 1.00 91.44 100 ALA A C 1
ATOM 810 O O . ALA A 1 100 ? -10.763 8.518 20.598 1.00 91.44 100 ALA A O 1
ATOM 811 N N . ALA A 1 101 ? -12.083 7.930 18.875 1.00 93.56 101 ALA A N 1
ATOM 812 C CA . ALA A 1 101 ? -13.359 8.181 19.544 1.00 93.56 101 ALA A CA 1
ATOM 813 C C . ALA A 1 101 ? -13.788 7.048 20.504 1.00 93.56 101 ALA A C 1
ATOM 815 O O . ALA A 1 101 ? -14.775 7.191 21.219 1.00 93.56 101 ALA A O 1
ATOM 816 N N . GLY A 1 102 ? -13.062 5.923 20.540 1.00 91.88 102 GLY A N 1
ATOM 817 C CA . GLY A 1 102 ? -13.418 4.739 21.325 1.00 91.88 102 GLY A CA 1
ATOM 818 C C . GLY A 1 102 ? -14.585 3.927 20.753 1.00 91.88 102 GLY A C 1
ATOM 819 O O . GLY A 1 102 ? -15.069 3.015 21.423 1.00 91.88 102 GLY A O 1
ATOM 820 N N . ASP A 1 103 ? -15.023 4.225 19.529 1.00 95.00 103 ASP A N 1
ATOM 821 C CA . ASP A 1 103 ? -16.169 3.584 18.887 1.00 95.00 103 ASP A CA 1
ATOM 822 C C . ASP A 1 103 ? -15.749 2.314 18.131 1.00 95.00 103 ASP A C 1
ATOM 824 O O . ASP A 1 103 ? -15.629 2.263 16.903 1.00 95.00 103 ASP A O 1
ATOM 828 N N . PHE A 1 104 ? -15.495 1.255 18.898 1.00 93.94 104 PHE A N 1
ATOM 829 C CA . PHE A 1 104 ? -15.174 -0.062 18.348 1.00 93.94 104 PHE A CA 1
ATOM 830 C C . PHE A 1 104 ? -16.353 -0.719 17.636 1.00 93.94 104 PHE A C 1
ATOM 832 O O . PHE A 1 104 ? -16.139 -1.557 16.762 1.00 93.94 104 PHE A O 1
ATOM 839 N N . HIS A 1 105 ? -17.581 -0.349 17.997 1.00 95.19 105 HIS A N 1
ATOM 840 C CA . HIS A 1 105 ? -18.776 -0.890 17.369 1.00 95.19 105 HIS A CA 1
ATOM 841 C C . HIS A 1 105 ? -18.867 -0.428 15.910 1.00 95.19 105 HIS A C 1
ATOM 843 O O . HIS A 1 105 ? -19.023 -1.253 15.013 1.00 95.19 105 HIS A O 1
ATOM 849 N N . ALA A 1 106 ? -18.672 0.868 15.652 1.00 95.06 106 ALA A N 1
ATOM 850 C CA . ALA A 1 106 ? -18.630 1.399 14.292 1.00 95.06 106 ALA A CA 1
ATOM 851 C C . ALA A 1 106 ? -17.399 0.931 13.497 1.00 95.06 106 ALA A C 1
ATOM 853 O O . ALA A 1 106 ? -17.464 0.833 12.272 1.00 95.06 106 ALA A O 1
ATOM 854 N N . ALA A 1 107 ? -16.279 0.630 14.165 1.00 95.56 107 ALA A N 1
ATOM 855 C CA . ALA A 1 107 ? -15.077 0.115 13.507 1.00 95.56 107 ALA A CA 1
ATOM 856 C C . ALA A 1 107 ? -15.183 -1.373 13.127 1.00 95.56 107 ALA A C 1
ATOM 858 O O . ALA A 1 107 ? -14.539 -1.797 12.169 1.00 95.56 107 ALA A O 1
ATOM 859 N N . ALA A 1 108 ? -15.992 -2.157 13.848 1.00 95.69 108 ALA A N 1
ATOM 860 C CA . ALA A 1 108 ? -16.133 -3.601 13.669 1.00 95.69 108 ALA A CA 1
ATOM 861 C C . ALA A 1 108 ? -16.408 -4.064 12.225 1.00 95.69 108 ALA A C 1
ATOM 863 O O . ALA A 1 108 ? -15.732 -4.990 11.785 1.00 95.69 108 ALA A O 1
ATOM 864 N N . PRO A 1 109 ? -17.329 -3.454 11.454 1.00 96.00 109 PRO A N 1
ATOM 865 C CA . PRO A 1 109 ? -17.566 -3.875 10.074 1.00 96.00 109 PRO A CA 1
ATOM 866 C C . PRO A 1 109 ? -16.464 -3.450 9.089 1.00 96.00 109 PRO A C 1
ATOM 868 O O . PRO A 1 109 ? -16.467 -3.898 7.945 1.00 96.00 109 PRO A O 1
ATOM 871 N N . LEU A 1 110 ? -15.541 -2.571 9.494 1.00 95.75 110 LEU A N 1
ATOM 872 C CA . LEU A 1 110 ? -14.513 -2.004 8.612 1.00 95.75 110 LEU A CA 1
ATOM 873 C C . LEU A 1 110 ? -13.200 -2.788 8.628 1.00 95.75 110 LEU A C 1
ATOM 875 O O . LEU A 1 110 ? -12.314 -2.521 7.816 1.00 95.75 110 LEU A O 1
ATOM 879 N N . VAL A 1 111 ? -13.038 -3.708 9.577 1.00 95.50 111 VAL A N 1
ATOM 880 C CA . VAL A 1 111 ? -11.807 -4.476 9.771 1.00 95.50 111 VAL A CA 1
ATOM 881 C C . VAL A 1 111 ? -12.130 -5.951 10.003 1.00 95.50 111 VAL A C 1
ATOM 883 O O . VAL A 1 111 ? -13.209 -6.274 10.498 1.00 95.50 111 VAL A O 1
ATOM 886 N N . PRO A 1 112 ? -11.204 -6.874 9.698 1.00 95.88 112 PRO A N 1
ATOM 887 C CA . PRO A 1 112 ? -11.356 -8.268 10.090 1.00 95.88 112 PRO A CA 1
ATOM 888 C C . PRO A 1 112 ? -11.555 -8.418 11.604 1.00 95.88 112 PRO A C 1
ATOM 890 O O . PRO A 1 112 ? -11.003 -7.651 12.396 1.00 95.88 112 PRO A O 1
ATOM 893 N N . LYS A 1 113 ? -12.292 -9.455 12.016 1.00 95.69 113 LYS A N 1
ATOM 894 C CA . LYS A 1 113 ? -12.603 -9.727 13.429 1.00 95.69 113 LYS A CA 1
ATOM 895 C C . LYS A 1 113 ? -11.349 -9.793 14.308 1.00 95.69 113 LYS A C 1
ATOM 897 O O . LYS A 1 113 ? -11.319 -9.184 15.375 1.00 95.69 113 LYS A O 1
ATOM 902 N N . ASP A 1 114 ? -10.309 -10.477 13.841 1.00 97.12 114 ASP A N 1
ATOM 903 C CA . ASP A 1 114 ? -9.057 -10.621 14.591 1.00 97.12 114 ASP A CA 1
ATOM 904 C C . ASP A 1 114 ? -8.321 -9.281 14.721 1.00 97.12 114 ASP A C 1
ATOM 906 O O . ASP A 1 114 ? -7.733 -8.981 15.759 1.00 97.12 114 ASP A O 1
ATOM 910 N N . THR A 1 115 ? -8.419 -8.423 13.698 1.00 95.75 115 THR A N 1
ATOM 911 C CA . THR A 1 115 ? -7.906 -7.051 13.758 1.00 95.75 115 THR A CA 1
ATOM 912 C C . THR A 1 115 ? -8.668 -6.227 14.790 1.00 95.75 115 THR A C 1
ATOM 914 O O . THR A 1 115 ? -8.038 -5.519 15.569 1.00 95.75 115 THR A O 1
ATOM 917 N N . LEU A 1 116 ? -10.000 -6.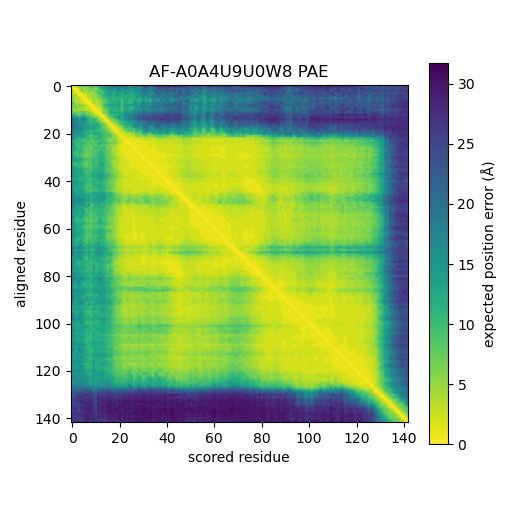333 14.848 1.00 96.00 116 LEU A N 1
ATOM 918 C CA . LEU A 1 116 ? -10.794 -5.641 15.865 1.00 96.00 116 LEU A CA 1
ATOM 919 C C . LEU A 1 116 ? -10.390 -6.074 17.280 1.00 96.00 116 LEU A C 1
ATOM 921 O O . LEU A 1 116 ? -10.148 -5.215 18.126 1.00 96.00 116 LEU A O 1
ATOM 925 N N . TYR A 1 117 ? -10.277 -7.384 17.511 1.00 95.94 117 TYR A N 1
ATOM 926 C CA . TYR A 1 117 ? -9.846 -7.943 18.793 1.00 95.94 117 TYR A CA 1
ATOM 927 C C . TYR A 1 117 ? -8.475 -7.400 19.208 1.00 95.94 117 TYR A C 1
ATOM 929 O O . TYR A 1 117 ? -8.319 -6.867 20.307 1.00 95.94 117 TYR A O 1
ATOM 937 N N . TYR A 1 118 ? -7.503 -7.452 18.296 1.00 96.00 118 TYR A N 1
ATOM 938 C CA . TYR A 1 118 ? -6.167 -6.920 18.542 1.00 96.00 118 TYR A CA 1
ATOM 939 C C . TYR A 1 118 ? -6.188 -5.422 18.884 1.00 96.00 118 TYR A C 1
ATOM 941 O O . TYR A 1 118 ? -5.501 -4.977 19.800 1.00 96.00 118 TYR A O 1
ATOM 949 N N . LEU A 1 119 ? -6.992 -4.625 18.175 1.00 94.06 119 LEU A N 1
ATOM 950 C CA . LEU A 1 119 ? -7.098 -3.186 18.421 1.00 94.06 119 LEU A CA 1
ATOM 951 C C . LEU A 1 119 ? -7.736 -2.870 19.781 1.00 94.06 119 LEU A C 1
ATOM 953 O O . LEU A 1 119 ? -7.324 -1.911 20.436 1.00 94.06 119 LEU A O 1
ATOM 957 N N . GLN A 1 120 ? -8.715 -3.668 20.215 1.00 93.94 120 GLN A N 1
ATOM 958 C CA . GLN A 1 120 ? -9.334 -3.545 21.538 1.00 93.94 120 GLN A CA 1
ATOM 959 C C . GLN A 1 120 ? -8.331 -3.849 22.653 1.00 93.94 120 GLN A C 1
ATOM 961 O O . GLN A 1 120 ? -8.189 -3.049 23.580 1.00 93.94 120 GLN A O 1
ATOM 966 N N . ASP A 1 121 ? -7.600 -4.958 22.529 1.00 94.50 121 ASP A N 1
ATOM 967 C CA . ASP A 1 121 ? -6.551 -5.353 23.471 1.00 94.50 121 ASP A CA 1
ATOM 968 C C . ASP A 1 121 ? -5.433 -4.297 23.543 1.00 94.50 121 ASP A C 1
ATOM 970 O O . ASP A 1 121 ? -5.105 -3.790 24.619 1.00 94.50 121 ASP A O 1
ATOM 974 N N . LEU A 1 122 ? -4.940 -3.837 22.389 1.00 92.75 122 LEU A N 1
ATOM 975 C CA . LEU A 1 122 ? -3.932 -2.779 22.310 1.00 92.75 122 LEU A CA 1
ATOM 976 C C . LEU A 1 122 ? -4.391 -1.484 23.002 1.00 92.75 122 LEU A C 1
ATOM 978 O O . LEU A 1 122 ? -3.597 -0.804 23.657 1.00 92.75 122 LEU A O 1
ATOM 982 N N . GLN A 1 123 ? -5.666 -1.115 22.864 1.00 89.56 123 GLN A N 1
ATOM 983 C CA . GLN A 1 123 ? -6.216 0.074 23.515 1.00 89.56 123 GLN A CA 1
ATOM 984 C C . GLN A 1 123 ? -6.377 -0.113 25.027 1.00 89.56 123 GLN A C 1
ATOM 986 O O . GLN A 1 123 ? -6.108 0.827 25.779 1.00 89.56 123 GLN A O 1
ATOM 991 N N . ALA A 1 124 ? -6.764 -1.305 25.485 1.00 89.88 124 ALA A N 1
ATOM 992 C CA . ALA A 1 124 ? -6.820 -1.635 26.906 1.00 89.88 124 ALA A CA 1
ATOM 993 C C . ALA A 1 124 ? -5.426 -1.551 27.550 1.00 89.88 124 ALA A C 1
ATOM 995 O O . ALA A 1 124 ? -5.256 -0.873 28.564 1.00 89.88 124 ALA A O 1
ATOM 996 N N . GLN A 1 125 ? -4.406 -2.126 26.908 1.00 90.94 125 GLN A N 1
ATOM 997 C CA . GLN A 1 125 ? -3.016 -2.057 27.370 1.00 90.94 125 GLN A CA 1
ATOM 998 C C . GLN A 1 125 ? -2.483 -0.620 27.413 1.00 90.94 125 GLN A C 1
ATOM 1000 O O . GLN A 1 125 ? -1.814 -0.226 28.367 1.00 90.94 125 GLN A O 1
ATOM 1005 N N . ARG A 1 126 ? -2.811 0.199 26.405 1.00 87.81 126 ARG A N 1
ATOM 1006 C CA . ARG A 1 126 ? -2.437 1.623 26.374 1.00 87.81 126 ARG A CA 1
ATOM 1007 C C . ARG A 1 126 ? -3.059 2.431 27.507 1.00 87.81 126 ARG A C 1
ATOM 1009 O O . ARG A 1 126 ? -2.412 3.348 27.993 1.00 87.81 126 ARG A O 1
ATOM 1016 N N . ARG A 1 127 ? -4.286 2.100 27.919 1.00 83.19 127 ARG A N 1
ATOM 1017 C CA . ARG A 1 127 ? -4.949 2.724 29.076 1.00 83.19 127 ARG A CA 1
ATOM 1018 C C . ARG A 1 127 ? -4.383 2.230 30.408 1.00 83.19 127 ARG A C 1
ATOM 1020 O O . ARG A 1 127 ? -4.366 2.991 31.365 1.00 83.19 127 ARG A O 1
ATOM 1027 N N . ALA A 1 128 ? -3.931 0.977 30.466 1.00 78.88 128 ALA A N 1
ATOM 1028 C CA . ALA A 1 128 ? -3.349 0.376 31.664 1.00 78.88 128 ALA A CA 1
ATOM 1029 C C . ALA A 1 128 ? -1.899 0.817 31.927 1.00 78.88 128 ALA A C 1
ATOM 1031 O O . ALA A 1 128 ? -1.437 0.762 33.065 1.00 78.88 128 ALA A O 1
ATOM 1032 N N . LYS A 1 129 ? -1.163 1.245 30.893 1.00 73.88 129 LYS A N 1
ATOM 1033 C CA . LYS A 1 129 ? 0.208 1.736 31.047 1.00 73.88 129 LYS A CA 1
ATOM 1034 C C . LYS A 1 129 ? 0.185 3.149 31.655 1.00 73.88 129 LYS A C 1
ATOM 1036 O O . LYS A 1 129 ? -0.373 4.046 31.022 1.00 73.88 129 LYS A O 1
ATOM 1041 N N . PRO A 1 130 ? 0.795 3.380 32.834 1.00 59.31 130 PRO A N 1
ATOM 1042 C CA . PRO A 1 130 ? 0.889 4.721 33.395 1.00 59.31 130 PRO A CA 1
ATOM 1043 C C . PRO A 1 130 ? 1.660 5.615 32.423 1.00 59.31 130 PRO A C 1
ATOM 1045 O O . PRO A 1 130 ? 2.653 5.180 31.828 1.00 59.31 130 PRO A O 1
ATOM 1048 N N . VAL A 1 131 ? 1.212 6.861 32.264 1.00 64.19 131 VAL A N 1
ATOM 1049 C CA . VAL A 1 131 ? 2.018 7.895 31.608 1.00 64.19 131 VAL A CA 1
ATOM 1050 C C . VAL A 1 131 ? 3.330 7.989 32.396 1.00 64.19 131 VAL A C 1
ATOM 1052 O O . VAL A 1 131 ? 3.262 8.113 33.621 1.00 64.19 131 VAL A O 1
ATOM 1055 N N . PRO A 1 132 ? 4.514 7.876 31.763 1.00 57.12 132 PRO A N 1
ATOM 1056 C CA . PRO A 1 132 ? 5.766 8.144 32.457 1.00 57.12 132 PRO A CA 1
ATOM 1057 C C . PRO A 1 132 ? 5.671 9.542 33.073 1.00 57.12 132 PRO A C 1
ATOM 1059 O O . PRO A 1 132 ? 5.412 10.499 32.344 1.00 57.12 132 PRO A O 1
ATOM 1062 N N . GLN A 1 133 ? 5.809 9.640 34.399 1.00 47.78 133 GLN A N 1
ATOM 1063 C CA . GLN A 1 133 ? 5.901 10.925 35.085 1.00 47.78 133 GLN A CA 1
ATOM 1064 C C . GLN A 1 133 ? 7.020 11.725 34.416 1.00 47.78 133 GLN A C 1
ATOM 1066 O O . GLN A 1 133 ? 8.148 11.237 34.304 1.00 47.78 133 GLN A O 1
ATOM 1071 N N . GLU A 1 134 ? 6.694 12.926 33.936 1.00 45.34 134 GLU A N 1
ATOM 1072 C CA . GLU A 1 134 ? 7.706 13.929 33.632 1.00 45.34 134 GLU A CA 1
ATOM 1073 C C . GLU A 1 134 ? 8.581 14.053 34.880 1.00 45.34 134 GLU A C 1
ATOM 1075 O O . GLU A 1 134 ? 8.081 14.309 35.975 1.00 45.34 134 GLU A O 1
ATOM 1080 N N . PHE A 1 135 ? 9.875 13.766 34.736 1.00 44.00 135 PHE A N 1
ATOM 1081 C CA . PHE A 1 135 ? 10.833 14.003 35.802 1.00 44.00 135 PHE A CA 1
ATOM 1082 C C . PHE A 1 135 ? 10.823 15.507 36.099 1.00 44.00 135 PHE A C 1
ATOM 1084 O O . PHE A 1 135 ? 11.408 16.293 35.355 1.00 44.00 135 PHE A O 1
ATOM 1091 N N . GLU A 1 136 ? 10.165 15.900 37.191 1.00 49.91 136 GLU A N 1
ATOM 1092 C CA . GLU A 1 136 ? 10.474 17.131 37.909 1.00 49.91 136 GLU A CA 1
ATOM 1093 C C . GLU A 1 136 ? 11.940 17.044 38.350 1.00 49.91 136 GLU A C 1
ATOM 1095 O O . GLU A 1 136 ? 12.274 16.480 39.392 1.00 49.91 136 GLU A O 1
ATOM 1100 N N . SER A 1 137 ? 12.853 17.579 37.540 1.00 42.97 137 SER A N 1
ATOM 1101 C CA . SER A 1 137 ? 14.164 17.965 38.044 1.00 42.97 137 SER A CA 1
ATOM 1102 C C . SER A 1 137 ? 14.000 19.295 38.767 1.00 42.97 137 SER A C 1
ATOM 1104 O O . SER A 1 137 ? 13.818 20.346 38.148 1.00 42.97 137 SER A O 1
ATOM 1106 N N . ALA A 1 138 ? 14.020 19.183 40.089 1.00 41.62 138 ALA A N 1
ATOM 1107 C CA . ALA A 1 138 ? 14.011 20.246 41.067 1.00 41.62 138 ALA A CA 1
ATOM 1108 C C . ALA A 1 138 ? 15.005 21.378 40.760 1.00 41.62 138 ALA A C 1
ATOM 1110 O O . ALA A 1 138 ? 16.101 21.172 40.239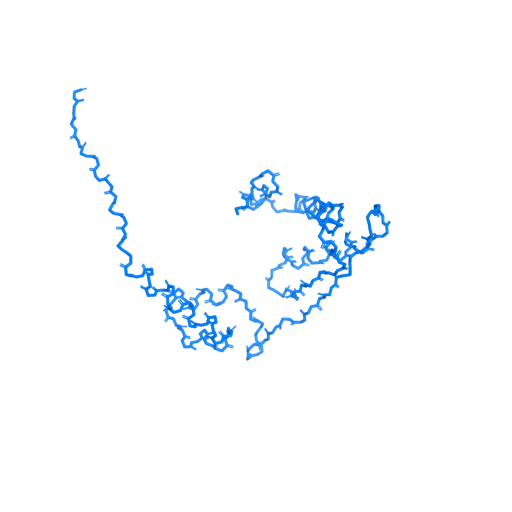 1.00 41.62 138 ALA A O 1
ATOM 1111 N N . GLN A 1 139 ? 14.614 22.575 41.191 1.00 42.44 139 GLN A N 1
ATOM 1112 C CA . GLN A 1 139 ? 15.515 23.674 41.521 1.00 42.44 139 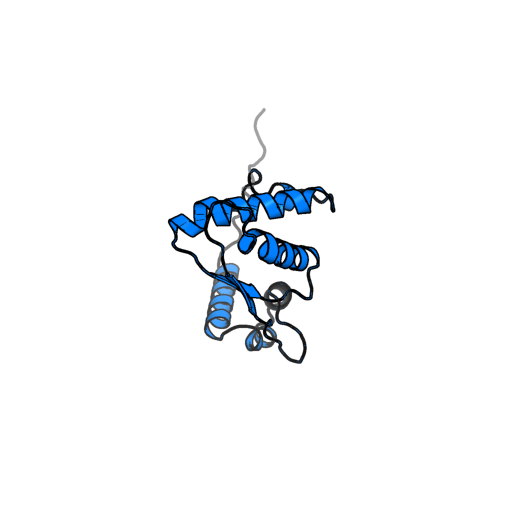GLN A CA 1
ATOM 1113 C C . GLN A 1 139 ? 16.656 23.206 42.441 1.00 42.44 139 GLN A C 1
ATOM 1115 O O . GLN A 1 139 ? 16.398 22.433 43.366 1.00 42.44 139 GLN A O 1
ATOM 1120 N N . SER A 1 140 ? 17.857 23.773 42.258 1.00 37.12 140 SER A N 1
ATOM 1121 C CA . SER A 1 140 ? 18.771 24.329 43.289 1.00 37.12 140 SER A CA 1
ATOM 1122 C C . SER A 1 140 ? 20.241 24.107 42.919 1.00 37.12 140 SER A C 1
ATOM 1124 O O . SER A 1 140 ? 20.645 22.970 42.692 1.00 37.12 140 SER A O 1
ATOM 1126 N N . GLY A 1 141 ? 21.048 25.173 42.952 1.00 38.12 141 GLY A N 1
ATOM 1127 C CA . GLY A 1 141 ? 22.507 25.061 43.047 1.00 38.12 141 GLY A CA 1
ATOM 1128 C C . GLY A 1 141 ? 23.290 26.151 42.318 1.00 38.12 141 GLY A C 1
ATOM 1129 O O . GLY A 1 141 ? 23.756 25.887 41.220 1.00 38.12 141 GLY A O 1
ATOM 1130 N N . GLU A 1 142 ? 23.397 27.311 42.980 1.00 36.47 142 GLU A N 1
ATOM 1131 C CA . GLU A 1 142 ? 24.443 28.364 42.900 1.00 36.47 142 GLU A CA 1
ATOM 1132 C C . GLU A 1 142 ? 24.820 29.016 41.555 1.00 36.47 142 GLU A C 1
ATOM 1134 O O . GLU A 1 142 ? 25.405 28.367 40.662 1.00 36.47 142 GLU A O 1
#

pLDDT: mean 82.31, std 18.48, range [36.47, 97.19]

InterPro domains:
  IPR005216 Citrate lyase ligase [PTHR40599] (1-131)
  IPR013166 Citrate lyase ligase, C-terminal [PF08218] (1-119)
  IPR013166 Citrate lyase ligase, C-terminal [SM00764] (1-119)
  IPR014729 Rossmann-like alpha/beta/alpha sandwich fold [G3DSA:3.40.50.620] (7-141)

Mean predicted aligned error: 10.29 Å

Secondary structure (DSSP, 8-state):
---TTT-GGGG----SHHHHHHHHHHHHHIIIIIHHHHT--EEEEE--SS-HHHHHHHHHHHHHHH-TTSSSPP-EEEEEPPPEETTEE--HHHHHHHHHTT-HHHHGGGS-HHHHHHHHHHHHHHHHSPPPPP--------

Nearest PDB structures (foldseek):
  1s4m-assembly1_A  TM=6.957E-01  e=1.025E-01  Thermotoga maritima
  6acs-assembly1_B  TM=2.566E-01  e=1.087E+00  Acinetobacter baumannii
  6whw-assembly1_A  TM=4.211E-01  e=4.649E+00  Rattus norvegicus
  3ggj-assembly1_B-2  TM=4.147E-01  e=7.102E+00  Homo sapiens

Solvent-accessible surface area (backbone atoms only — not comparable to full-atom values): 8820 Å² total; per-residue (Å²): 135,89,49,60,90,84,44,49,61,87,77,46,93,75,85,63,75,61,58,57,60,49,53,51,51,54,42,47,49,39,46,63,54,50,25,66,77,68,70,53,51,68,44,82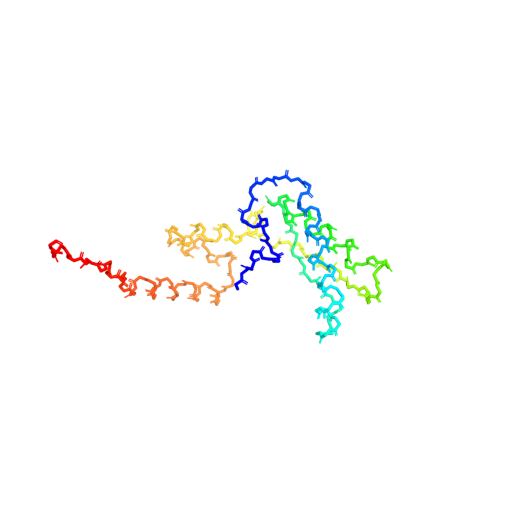,43,64,59,53,93,85,41,71,70,59,37,48,48,55,53,52,44,46,50,62,32,51,41,83,88,50,96,44,76,58,31,50,69,46,75,40,83,54,62,61,57,95,90,39,70,68,48,73,69,58,46,52,53,30,55,74,72,64,37,56,74,78,35,45,86,76,44,58,69,70,55,46,52,51,52,52,52,54,51,51,52,59,71,68,48,77,78,79,77,79,80,80,78,73,90,86,82,134

Sequence (142 aa):
MISRATFPCYFIKEQGVADDCYTEIDLKIFRQYLAPALGITHRFVGNEPFCAVTAKYNRDMRYWLETPALPSPPIDLVEIERLQYQGTAISASWVRKLLAAGDFHAAAPLVPKDTLYYLQDLQAQRRAKPVPQEFESAQSGE

Organism: Serratia fonticola (NCBI:txid47917)

Foldseek 3Di:
DDDCVLCVCVVPDDDDDVLLVSLLVVLLCCQPPVCVVVVAQEDEDEQDPDDPSVNVSLVSNCCSQAPPPHPGHHHHYHYDYADDDPNHGQDPVVLVVCVVVVNLVVNCVRDDPVVSVVSVVVVVVVVVDDDPPDPPPDDDDD

Radius of gyration: 21.28 Å; Cα contacts (8 Å, |Δi|>4): 106; chains: 1; bounding box: 47×41×64 Å